Protein AF-S4MSK8-F1 (afdb_monomer)

Organism: NCBI:txid1283301

Mean predicted aligned error: 3.36 Å

Solvent-accessible surface area (backbone atoms only — not comparable to full-atom values): 6608 Å² total; per-residue (Å²): 114,69,71,49,55,51,21,39,75,52,75,30,81,70,82,78,85,85,83,70,70,80,58,53,43,34,65,55,42,29,55,50,51,51,58,56,70,67,40,84,83,55,49,43,42,73,49,80,45,75,20,62,94,44,37,21,36,56,39,30,52,10,47,56,57,15,54,78,76,39,84,79,89,50,44,34,28,37,25,55,33,60,35,54,16,72,55,12,49,48,52,50,59,73,65,59,48,92,50,58,43,81,28,81,44,71,68,58,30,28,40,51,30,24,50,52,43,70,78,108

Radius of gyration: 13.03 Å; Cα contacts (8 Å, |Δi|>4): 201; chains: 1; bounding box: 31×31×33 Å

Foldseek 3Di:
DVLQVLLVVLVAHDPDDDDLPPDLALVSLLVVCQVQQPDPLQAEAEAEDADDVHALLNNLVSNLSSCVVDPDPHAYEYEYHYHNSVNSVVSNVVSVDPRYHYDHDSNRSSNVSSCSSPVD

Nearest PDB structures (foldseek):
  6mgg-assembly1_B  TM=9.592E-01  e=2.455E-09  Francisella tularensis subsp. tularensis SCHU S4
  5cae-assembly1_B  TM=9.260E-01  e=4.227E-09  Sus scrofa
  2nu6-assembly1_B  TM=9.329E-01  e=2.434E-08  Escherichia coli
  6mel-assembly1_B  TM=9.449E-01  e=1.912E-08  Campylobacter jejuni RM1221
  8z02-assembly1_B  TM=9.205E-01  e=1.695E-08  Homo sapiens

InterPro domains:
  IPR005811 ATP-citrate synthase/succinyl-CoA ligase, C-terminal domain [PF00549] (2-100)
  IPR016102 Succinyl-CoA synthetase-like [G3DSA:3.40.50.261] (1-119)
  IPR016102 Succinyl-CoA synthetase-like [SSF52210] (1-117)

Sequence (120 aa):
MSTLDVVAGCGARPANFLDIGGGASARIMADGLSVILSDPAVKSVFVNVFGGITACDAVADGIVQALDTVRLTKPLVVRLDGNNAPRGRAILDEHAHPLVQQVTTMDGAARRAAELATTA

pLDDT: mean 92.12, std 7.23, range [52.97, 98.38]

Secondary structure (DSSP, 8-state):
-HHHHHHHHTT---------TT---HHHHHHHHHHHHH-TT-S-EEEEEEESSS-HHHHHHHHHHHHHHS---S-EEEEEEETTHHHHHHHHHHH--TTEEE-SSHHHHHHHHHHHHH--

Structure (mmCIF, N/CA/C/O backbone):
data_AF-S4MSK8-F1
#
_entry.id   AF-S4MSK8-F1
#
loop_
_atom_site.group_PDB
_atom_site.id
_atom_site.type_symbol
_atom_site.label_atom_id
_atom_site.label_alt_id
_atom_site.label_comp_id
_atom_site.label_asym_id
_atom_site.label_entity_id
_atom_site.label_seq_id
_atom_site.pdbx_PDB_ins_code
_atom_site.Cartn_x
_atom_site.Cartn_y
_atom_site.Cartn_z
_atom_site.occupancy
_atom_site.B_iso_or_equiv
_atom_site.auth_seq_id
_atom_site.auth_comp_id
_atom_site.auth_asym_id
_atom_site.auth_atom_id
_atom_site.pdbx_PDB_model_num
ATOM 1 N N . MET A 1 1 ? 6.614 11.889 3.686 1.00 68.06 1 MET A N 1
ATOM 2 C CA . MET A 1 1 ? 5.770 12.609 4.668 1.00 68.06 1 MET A CA 1
ATOM 3 C C . MET A 1 1 ? 4.416 13.033 4.099 1.00 68.06 1 MET A C 1
ATOM 5 O O . MET A 1 1 ? 3.434 12.791 4.781 1.00 68.06 1 MET A O 1
ATOM 9 N N . SER A 1 2 ? 4.320 13.516 2.851 1.00 86.94 2 SER A N 1
ATOM 10 C CA . SER A 1 2 ? 3.042 13.907 2.210 1.00 86.94 2 SER A CA 1
ATOM 11 C C . SER A 1 2 ? 1.913 12.865 2.276 1.00 86.94 2 SER A C 1
ATOM 13 O O . SER A 1 2 ? 0.745 13.228 2.340 1.00 86.94 2 SER A O 1
ATOM 15 N N . THR A 1 3 ? 2.230 11.566 2.302 1.00 90.31 3 THR A N 1
ATOM 16 C CA . THR A 1 3 ? 1.236 10.493 2.492 1.00 90.31 3 THR A CA 1
ATOM 17 C C . THR A 1 3 ? 0.426 10.655 3.785 1.00 90.31 3 THR A C 1
ATOM 19 O O . THR A 1 3 ? -0.777 10.412 3.777 1.00 90.31 3 THR A O 1
ATOM 22 N N . LEU A 1 4 ? 1.060 11.082 4.884 1.00 91.62 4 LEU A N 1
ATOM 23 C CA . LEU A 1 4 ? 0.381 11.281 6.168 1.00 91.62 4 LEU A CA 1
ATOM 24 C C . LEU A 1 4 ? -0.600 12.449 6.086 1.00 91.62 4 LEU A C 1
ATOM 26 O O . LEU A 1 4 ? -1.724 12.331 6.563 1.00 91.62 4 LEU A O 1
ATOM 30 N N . ASP A 1 5 ? -0.183 13.538 5.440 1.00 91.88 5 ASP A N 1
ATOM 31 C CA . ASP A 1 5 ? -0.977 14.760 5.319 1.00 91.88 5 ASP A CA 1
ATOM 32 C C . ASP A 1 5 ? -2.241 14.520 4.491 1.00 91.88 5 ASP A C 1
ATOM 34 O O . ASP A 1 5 ? -3.324 14.954 4.875 1.00 91.88 5 ASP A O 1
ATOM 38 N N . VAL A 1 6 ? -2.138 13.767 3.388 1.00 93.44 6 VAL A N 1
ATOM 39 C CA . VAL A 1 6 ? -3.309 13.445 2.554 1.00 93.44 6 VAL A CA 1
ATOM 40 C C . VAL A 1 6 ? -4.275 12.508 3.290 1.00 93.44 6 VAL A C 1
ATOM 42 O O . VAL A 1 6 ? -5.486 12.700 3.208 1.00 93.44 6 VAL A O 1
ATOM 45 N N . VAL A 1 7 ? -3.775 11.541 4.070 1.00 93.94 7 VAL A N 1
ATOM 46 C CA . VAL A 1 7 ? -4.631 10.695 4.927 1.00 93.94 7 VAL A CA 1
ATOM 47 C C . VAL A 1 7 ? -5.309 11.525 6.022 1.00 93.94 7 VAL A C 1
ATOM 49 O O . VAL A 1 7 ? -6.511 11.371 6.245 1.00 93.94 7 VAL A O 1
ATOM 52 N N . ALA A 1 8 ? -4.574 12.440 6.659 1.00 92.94 8 ALA A N 1
ATOM 53 C CA . ALA A 1 8 ? -5.119 13.360 7.655 1.00 92.94 8 ALA A CA 1
ATOM 54 C C . ALA A 1 8 ? -6.197 14.279 7.062 1.00 92.94 8 ALA A C 1
ATOM 56 O O . ALA A 1 8 ? -7.258 14.458 7.659 1.00 92.94 8 ALA A O 1
ATOM 57 N N . GLY A 1 9 ? -5.975 14.787 5.847 1.00 93.81 9 GLY A N 1
ATOM 58 C CA . GLY A 1 9 ? -6.956 15.566 5.090 1.00 93.81 9 GLY A CA 1
ATOM 59 C C . GLY A 1 9 ? -8.224 14.785 4.727 1.00 93.81 9 GLY A C 1
ATOM 60 O O . GLY A 1 9 ? -9.270 15.392 4.514 1.00 93.81 9 GLY A O 1
ATOM 61 N N . CYS A 1 10 ? -8.167 13.449 4.717 1.00 93.81 10 CYS A N 1
ATOM 62 C CA . CYS A 1 10 ? -9.332 12.575 4.549 1.00 93.81 10 CYS A CA 1
ATOM 63 C C . CYS A 1 10 ? -10.078 12.288 5.869 1.00 93.81 10 CYS A C 1
ATOM 65 O O . CYS A 1 10 ? -11.017 11.495 5.872 1.00 93.81 10 CYS A O 1
ATOM 67 N N . GLY A 1 11 ? -9.678 12.906 6.987 1.00 90.19 11 GLY A N 1
ATOM 68 C CA . GLY A 1 11 ? -10.350 12.784 8.286 1.00 90.19 11 GLY A CA 1
ATOM 69 C C . GLY A 1 11 ? -9.924 11.581 9.135 1.00 90.19 11 GLY A C 1
ATOM 70 O O . GLY A 1 11 ? -10.499 11.362 10.200 1.00 90.19 11 GLY A O 1
ATOM 71 N N . ALA A 1 12 ? -8.915 10.814 8.710 1.00 92.62 12 ALA A N 1
ATOM 72 C CA . ALA A 1 12 ? -8.330 9.735 9.507 1.00 92.62 12 ALA A CA 1
ATOM 73 C C . ALA A 1 12 ? -7.055 10.193 10.225 1.00 92.62 12 ALA A C 1
ATOM 75 O O . ALA A 1 12 ? -6.363 11.102 9.779 1.00 92.62 12 ALA A O 1
ATOM 76 N N . ARG A 1 13 ? -6.697 9.535 11.332 1.00 93.12 13 ARG A N 1
ATOM 77 C CA . ARG A 1 13 ? -5.437 9.797 12.040 1.00 93.12 13 ARG A CA 1
ATOM 78 C C . ARG A 1 13 ? -4.372 8.784 11.600 1.00 93.12 13 ARG A C 1
ATOM 80 O O . ARG A 1 13 ? -4.545 7.601 11.892 1.00 9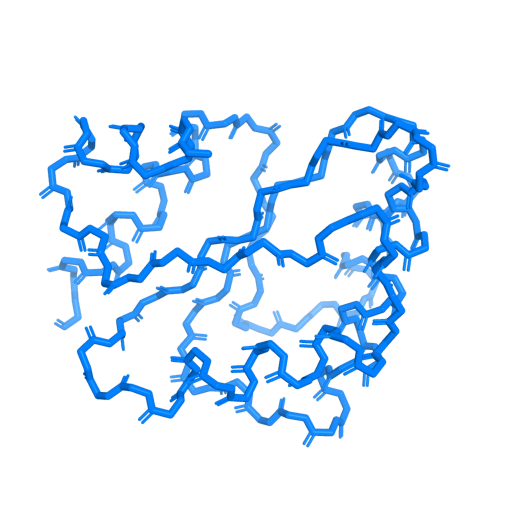3.12 13 ARG A O 1
ATOM 87 N N . PRO A 1 14 ? -3.268 9.203 10.952 1.00 91.94 14 PRO A N 1
ATOM 88 C CA . PRO A 1 14 ? -2.163 8.298 10.656 1.00 91.94 14 PRO A CA 1
ATOM 89 C C . PRO A 1 14 ? -1.576 7.719 11.950 1.00 91.94 14 PRO A C 1
ATOM 91 O O . PRO A 1 14 ? -1.246 8.468 12.869 1.00 91.94 14 PRO A O 1
ATOM 94 N N . ALA A 1 15 ? -1.463 6.392 12.030 1.00 91.12 15 ALA A N 1
ATOM 95 C CA . ALA A 1 15 ? -0.925 5.710 13.210 1.00 91.12 15 ALA A CA 1
ATOM 96 C C . ALA A 1 15 ? 0.609 5.778 13.272 1.00 91.12 15 ALA A C 1
ATOM 98 O O . ALA A 1 15 ? 1.192 5.873 14.347 1.00 91.12 15 ALA A O 1
ATOM 99 N N . ASN A 1 16 ? 1.262 5.742 12.112 1.00 89.12 16 ASN A N 1
ATOM 100 C CA . ASN A 1 16 ? 2.711 5.692 11.988 1.00 89.12 16 ASN A CA 1
ATOM 101 C C . ASN A 1 16 ? 3.162 6.241 10.628 1.00 89.12 16 ASN A C 1
ATOM 103 O O . ASN A 1 16 ? 2.352 6.535 9.747 1.00 89.12 16 ASN A O 1
ATOM 107 N N . PHE A 1 17 ? 4.478 6.354 10.481 1.00 89.25 17 PHE A N 1
ATOM 108 C CA . PHE A 1 17 ? 5.163 6.594 9.223 1.00 89.25 17 PHE A CA 1
ATOM 109 C C . PHE A 1 17 ? 6.315 5.605 9.114 1.00 89.25 17 PHE A C 1
ATOM 111 O O . PHE A 1 17 ? 7.118 5.495 10.040 1.00 89.25 17 PHE A O 1
ATOM 118 N N . LEU A 1 18 ? 6.406 4.919 7.980 1.00 87.94 18 LEU A N 1
ATOM 119 C CA . LEU A 1 18 ? 7.516 4.036 7.666 1.00 87.94 18 LEU A CA 1
ATOM 120 C C . LEU A 1 18 ? 7.994 4.336 6.250 1.00 87.94 18 LEU A C 1
ATOM 122 O O . LEU A 1 18 ? 7.227 4.230 5.294 1.00 87.94 18 LEU A O 1
ATOM 126 N N . ASP A 1 19 ? 9.262 4.713 6.138 1.00 86.81 19 ASP A N 1
ATOM 127 C CA . ASP A 1 19 ? 9.945 4.848 4.860 1.00 86.81 19 ASP A CA 1
ATOM 128 C C . ASP A 1 19 ? 10.786 3.593 4.616 1.00 86.81 19 ASP A C 1
ATOM 130 O O . ASP A 1 19 ? 11.680 3.275 5.400 1.00 86.81 19 ASP A O 1
ATOM 134 N N . ILE A 1 20 ? 10.486 2.876 3.536 1.00 77.44 20 ILE A N 1
ATOM 135 C CA . ILE A 1 20 ? 11.259 1.705 3.095 1.00 77.44 20 ILE A CA 1
ATOM 136 C C . ILE A 1 20 ? 12.523 2.114 2.315 1.00 77.44 20 ILE A C 1
ATOM 138 O O . ILE A 1 20 ? 13.349 1.269 1.969 1.00 77.44 20 ILE A O 1
ATOM 142 N N . GLY A 1 21 ? 12.691 3.414 2.047 1.00 74.38 21 GLY A N 1
ATOM 143 C CA . GLY A 1 21 ? 13.792 3.975 1.284 1.00 74.38 21 GLY A CA 1
ATOM 144 C C . GLY A 1 21 ? 13.759 3.568 -0.188 1.00 74.38 21 GLY A C 1
ATOM 145 O O . GLY A 1 21 ? 12.759 3.095 -0.725 1.00 74.38 21 GLY A O 1
ATOM 146 N N . GLY A 1 22 ? 14.895 3.741 -0.866 1.00 67.81 22 GLY A N 1
ATOM 147 C CA . GLY A 1 22 ? 15.033 3.373 -2.275 1.00 67.81 22 GLY A CA 1
ATOM 148 C C . GLY A 1 22 ? 15.063 1.864 -2.535 1.00 67.81 22 GLY A C 1
ATOM 149 O O . GLY A 1 22 ? 14.978 1.476 -3.689 1.00 67.81 22 GLY A O 1
ATOM 150 N N . GLY A 1 23 ? 15.190 1.004 -1.520 1.00 68.31 23 GLY A N 1
ATOM 151 C CA . GLY A 1 23 ? 15.324 -0.446 -1.686 1.00 68.31 23 GLY A CA 1
ATOM 152 C C . GLY A 1 23 ? 14.093 -1.205 -1.200 1.00 68.31 23 GLY A C 1
ATOM 153 O O . GLY A 1 23 ? 14.017 -1.566 -0.034 1.00 68.31 23 GLY A O 1
ATOM 154 N N . ALA A 1 24 ? 13.155 -1.520 -2.091 1.00 69.38 24 ALA A N 1
ATOM 155 C CA . ALA A 1 24 ? 11.957 -2.291 -1.747 1.00 69.38 24 ALA A CA 1
ATOM 156 C C . ALA A 1 24 ? 12.170 -3.802 -1.944 1.00 69.38 24 ALA A C 1
ATOM 158 O O . ALA A 1 24 ? 11.473 -4.446 -2.724 1.00 69.38 24 ALA A O 1
ATOM 159 N N . SER A 1 25 ? 13.174 -4.377 -1.276 1.00 80.75 25 SER A N 1
ATOM 160 C CA . SER A 1 25 ? 13.346 -5.838 -1.298 1.00 80.75 25 SER A CA 1
ATOM 161 C C . SER A 1 25 ? 12.207 -6.533 -0.543 1.00 80.75 25 SER A C 1
ATOM 163 O O . SER A 1 25 ? 11.648 -5.962 0.395 1.00 80.75 25 SER A O 1
ATOM 165 N N . ALA A 1 26 ? 11.908 -7.788 -0.891 1.00 82.00 26 ALA A N 1
ATOM 166 C CA . ALA A 1 26 ? 10.888 -8.590 -0.209 1.00 82.00 26 ALA A CA 1
ATOM 167 C C . ALA A 1 26 ? 11.085 -8.644 1.314 1.00 82.00 26 ALA A C 1
ATOM 169 O O . ALA A 1 26 ? 10.131 -8.500 2.072 1.00 82.00 26 ALA A O 1
ATOM 170 N N . ARG A 1 27 ? 12.339 -8.762 1.772 1.00 86.94 27 ARG A N 1
ATOM 171 C CA . ARG A 1 27 ? 12.669 -8.753 3.203 1.00 86.94 27 ARG A CA 1
ATOM 172 C C . ARG A 1 27 ? 12.300 -7.429 3.871 1.00 86.94 27 ARG A C 1
ATOM 174 O O . ARG A 1 27 ? 11.673 -7.439 4.919 1.00 86.94 27 ARG A O 1
ATOM 181 N N . ILE A 1 28 ? 12.654 -6.300 3.254 1.00 88.75 28 ILE A N 1
ATOM 182 C CA . ILE A 1 28 ? 12.333 -4.968 3.791 1.00 88.75 28 ILE A CA 1
ATOM 183 C C . ILE A 1 28 ? 10.813 -4.767 3.844 1.00 88.75 28 ILE A C 1
ATOM 185 O O . ILE A 1 28 ? 10.299 -4.237 4.828 1.00 88.75 28 ILE A O 1
ATOM 189 N N . MET A 1 29 ? 10.085 -5.239 2.827 1.00 90.00 29 MET A N 1
ATOM 190 C CA . MET A 1 29 ? 8.620 -5.199 2.818 1.00 90.00 29 MET A CA 1
ATOM 191 C C . MET A 1 29 ? 8.009 -6.073 3.917 1.00 90.00 29 MET A C 1
ATOM 193 O O . MET A 1 29 ? 7.096 -5.621 4.607 1.00 90.00 29 MET A O 1
ATOM 197 N N . ALA A 1 30 ? 8.523 -7.287 4.121 1.00 90.25 30 ALA A N 1
ATOM 198 C CA . ALA A 1 30 ? 8.056 -8.198 5.162 1.00 90.25 30 ALA A CA 1
ATOM 199 C C . ALA A 1 30 ? 8.313 -7.646 6.569 1.00 90.25 30 ALA A C 1
ATOM 201 O O . ALA A 1 30 ? 7.398 -7.615 7.395 1.00 90.25 30 ALA A O 1
ATOM 202 N N . ASP A 1 31 ? 9.524 -7.150 6.826 1.00 91.12 31 ASP A N 1
ATOM 203 C CA . ASP A 1 31 ? 9.892 -6.548 8.108 1.00 91.12 31 ASP A CA 1
ATOM 204 C C . ASP A 1 31 ? 9.010 -5.318 8.384 1.00 91.12 31 ASP A C 1
ATOM 206 O O . ASP A 1 31 ? 8.424 -5.190 9.461 1.00 91.12 31 ASP A O 1
ATOM 210 N N . GLY A 1 32 ? 8.829 -4.454 7.378 1.00 91.81 32 GLY A N 1
ATOM 211 C CA . GLY A 1 32 ? 7.981 -3.271 7.476 1.00 91.81 32 GLY A CA 1
ATOM 212 C C . GLY A 1 32 ? 6.520 -3.605 7.769 1.00 91.81 32 GLY A C 1
ATOM 213 O O . GLY A 1 32 ? 5.953 -3.097 8.737 1.00 91.81 32 GLY A O 1
ATOM 214 N N . LEU A 1 33 ? 5.910 -4.495 6.980 1.00 91.81 33 LEU A N 1
ATOM 215 C CA . LEU A 1 33 ? 4.527 -4.925 7.201 1.00 91.81 33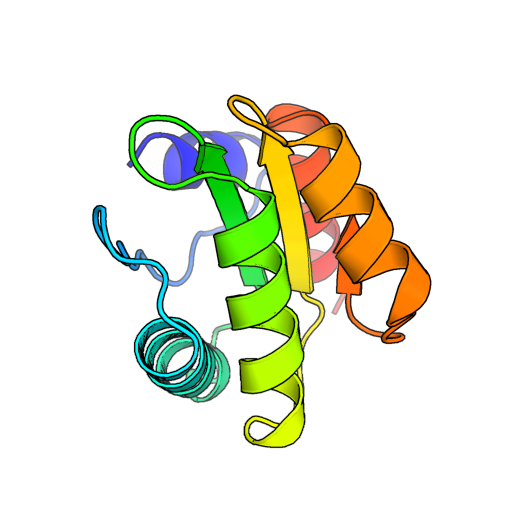 LEU A CA 1
ATOM 216 C C . LEU A 1 33 ? 4.356 -5.596 8.564 1.00 91.81 33 LEU A C 1
ATOM 218 O O . LEU A 1 33 ? 3.374 -5.315 9.244 1.00 91.81 33 LEU A O 1
ATOM 222 N N . SER A 1 34 ? 5.309 -6.422 8.999 1.00 92.38 34 SER A N 1
ATOM 223 C CA . SER A 1 34 ? 5.257 -7.075 10.313 1.00 92.38 34 SER A CA 1
ATOM 224 C C . SER A 1 34 ? 5.235 -6.060 11.455 1.00 92.38 34 SER A C 1
ATOM 226 O O . SER A 1 34 ? 4.413 -6.176 12.365 1.00 92.38 34 SER A O 1
ATOM 228 N N . VAL A 1 35 ? 6.087 -5.030 11.385 1.00 93.06 35 VAL A N 1
ATOM 229 C CA . VAL A 1 35 ? 6.111 -3.946 12.377 1.00 93.06 35 VAL A CA 1
ATOM 230 C C . VAL A 1 35 ? 4.777 -3.200 12.378 1.00 93.06 35 VAL A C 1
ATOM 232 O O . VAL A 1 35 ? 4.150 -3.090 13.431 1.00 93.06 35 VAL A O 1
ATOM 235 N N . ILE A 1 36 ? 4.293 -2.759 11.212 1.00 93.38 36 ILE A N 1
ATOM 236 C CA . ILE A 1 36 ? 3.039 -1.997 11.116 1.00 93.38 36 ILE A CA 1
ATOM 237 C C . ILE A 1 36 ? 1.830 -2.809 11.599 1.00 93.38 36 ILE A C 1
ATOM 239 O O . ILE A 1 36 ? 0.981 -2.282 12.313 1.00 93.38 36 ILE A O 1
ATOM 243 N N . LEU A 1 37 ? 1.734 -4.087 11.234 1.00 92.81 37 LEU A N 1
ATOM 244 C CA . LEU A 1 37 ? 0.581 -4.931 11.565 1.00 92.81 37 LEU A CA 1
ATOM 245 C C . LEU A 1 37 ? 0.550 -5.379 13.032 1.00 92.81 37 LEU A C 1
ATOM 247 O O . LEU A 1 37 ? -0.498 -5.832 13.498 1.00 92.81 37 LEU A O 1
ATOM 251 N N . SER A 1 38 ? 1.671 -5.268 13.749 1.00 93.25 38 SER A N 1
ATOM 252 C CA . SER A 1 38 ? 1.747 -5.581 15.181 1.00 93.25 38 SER A CA 1
ATOM 253 C C . SER A 1 38 ? 1.162 -4.487 16.079 1.00 93.25 38 SER A C 1
ATOM 255 O O . SER A 1 38 ? 0.810 -4.764 17.226 1.00 93.25 38 SER A O 1
ATOM 257 N N . ASP A 1 39 ? 1.014 -3.264 1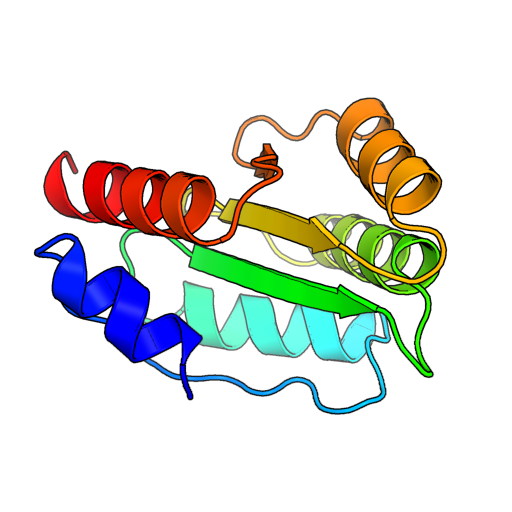5.564 1.00 94.12 39 ASP A N 1
ATOM 258 C CA . ASP A 1 39 ? 0.440 -2.150 16.311 1.00 94.12 39 ASP A CA 1
ATOM 259 C C . ASP A 1 39 ? -1.099 -2.279 16.389 1.00 94.12 39 ASP A C 1
ATOM 261 O O . ASP A 1 39 ? -1.788 -2.204 15.363 1.00 94.12 39 ASP A O 1
ATOM 265 N N . PRO A 1 40 ? -1.690 -2.432 17.592 1.00 92.12 40 PRO A N 1
ATOM 266 C CA . PRO A 1 40 ? -3.139 -2.559 17.754 1.00 92.12 40 PRO A CA 1
ATOM 267 C C . PRO A 1 40 ? -3.924 -1.297 17.352 1.00 92.12 40 PRO A C 1
ATOM 269 O O . PRO A 1 40 ? -5.134 -1.392 17.104 1.00 92.12 40 PRO A O 1
ATOM 272 N N . ALA A 1 41 ? -3.274 -0.129 17.276 1.00 92.44 41 ALA A N 1
ATOM 273 C CA . ALA A 1 41 ? -3.889 1.107 16.800 1.00 92.44 41 ALA A CA 1
ATOM 274 C C . ALA A 1 41 ? -4.104 1.106 15.276 1.00 92.44 41 ALA A C 1
ATOM 276 O O . ALA A 1 41 ? -4.954 1.847 14.778 1.00 92.44 41 ALA A O 1
ATOM 277 N N . VAL A 1 42 ? -3.391 0.256 14.527 1.00 94.81 42 VAL A N 1
ATOM 278 C CA . VAL A 1 42 ? -3.520 0.165 13.070 1.00 94.81 42 VAL A CA 1
ATOM 279 C C . VAL A 1 42 ? -4.813 -0.558 12.685 1.00 94.81 42 VAL A C 1
ATOM 281 O O . VAL A 1 42 ? -5.080 -1.705 13.063 1.00 94.81 42 VAL A O 1
ATOM 284 N N . LYS A 1 43 ? -5.635 0.130 11.888 1.00 95.94 43 LYS A N 1
ATOM 285 C CA . LYS A 1 43 ? -6.904 -0.388 11.348 1.00 95.94 43 LYS A CA 1
ATOM 286 C C . LYS A 1 43 ? -6.812 -0.757 9.868 1.00 95.94 43 LYS A C 1
ATOM 288 O O . LYS A 1 43 ? -7.413 -1.742 9.455 1.00 95.94 43 LYS A O 1
ATOM 293 N N . SER A 1 44 ? -5.997 -0.035 9.107 1.00 96.69 44 SER A N 1
ATOM 294 C CA . SER A 1 44 ? -5.671 -0.298 7.703 1.00 96.69 44 SER A CA 1
ATOM 295 C C . SER A 1 44 ? -4.259 0.192 7.398 1.00 96.69 44 SER A C 1
ATOM 297 O O . SER A 1 44 ? -3.765 1.104 8.063 1.00 96.69 44 SER A O 1
ATOM 299 N N . VAL A 1 45 ? -3.634 -0.357 6.362 1.00 96.62 45 VAL A N 1
ATOM 300 C CA . VAL A 1 45 ? -2.294 0.032 5.907 1.00 96.62 45 VAL A CA 1
ATOM 301 C C . VAL A 1 45 ? -2.393 0.668 4.524 1.00 96.62 45 VAL A C 1
ATOM 303 O O . VAL A 1 45 ? -3.073 0.134 3.652 1.00 96.62 45 VAL A O 1
ATOM 306 N N . PHE A 1 46 ? -1.711 1.796 4.315 1.00 96.75 46 PHE A N 1
ATOM 307 C CA . PHE A 1 46 ? -1.604 2.448 3.009 1.00 96.75 46 PHE A CA 1
ATOM 308 C C . PHE A 1 46 ? -0.152 2.432 2.524 1.00 96.75 46 PHE A C 1
ATOM 310 O O . PHE A 1 46 ? 0.697 3.147 3.055 1.00 96.75 46 PHE A O 1
ATOM 317 N N . VAL A 1 47 ? 0.123 1.632 1.493 1.00 95.06 47 VAL A N 1
ATOM 318 C CA . VAL A 1 47 ? 1.412 1.590 0.796 1.00 95.06 47 VAL A CA 1
ATOM 319 C C . VAL A 1 47 ? 1.338 2.507 -0.421 1.00 95.06 47 VAL A C 1
ATOM 321 O O . VAL A 1 47 ? 0.626 2.234 -1.386 1.00 95.06 47 VAL A O 1
ATOM 324 N N . ASN A 1 48 ? 2.076 3.613 -0.364 1.00 94.44 48 ASN A N 1
ATOM 325 C CA . ASN A 1 48 ? 2.157 4.599 -1.436 1.00 94.44 48 ASN A CA 1
ATOM 326 C C . ASN A 1 48 ? 3.555 4.576 -2.051 1.00 94.44 48 ASN A C 1
ATOM 328 O O . ASN A 1 48 ? 4.520 4.968 -1.397 1.00 94.44 48 ASN A O 1
ATOM 332 N N . VAL A 1 49 ? 3.653 4.146 -3.304 1.00 92.62 49 VAL A N 1
ATOM 333 C CA . VAL A 1 49 ? 4.922 3.979 -4.010 1.00 92.62 49 VAL A CA 1
ATOM 334 C C . VAL A 1 49 ? 4.912 4.841 -5.261 1.00 92.62 49 VAL A C 1
ATOM 336 O O . VAL A 1 49 ? 4.017 4.744 -6.103 1.00 92.62 49 VAL A O 1
ATOM 339 N N . PHE A 1 50 ? 5.947 5.666 -5.383 1.00 90.75 50 PHE A N 1
ATOM 340 C CA . PHE A 1 50 ? 6.284 6.351 -6.618 1.00 90.75 50 PHE A CA 1
ATOM 341 C C . PHE A 1 50 ? 7.602 5.774 -7.141 1.00 90.75 50 PHE A C 1
ATOM 343 O O . PHE A 1 50 ? 8.675 6.071 -6.618 1.00 90.75 50 PHE A O 1
ATOM 350 N N . GLY A 1 51 ? 7.504 4.894 -8.132 1.00 86.69 51 GLY A N 1
ATOM 351 C CA . GLY A 1 51 ? 8.627 4.237 -8.774 1.00 86.69 51 GLY A CA 1
ATOM 352 C C . GLY A 1 51 ? 9.500 5.240 -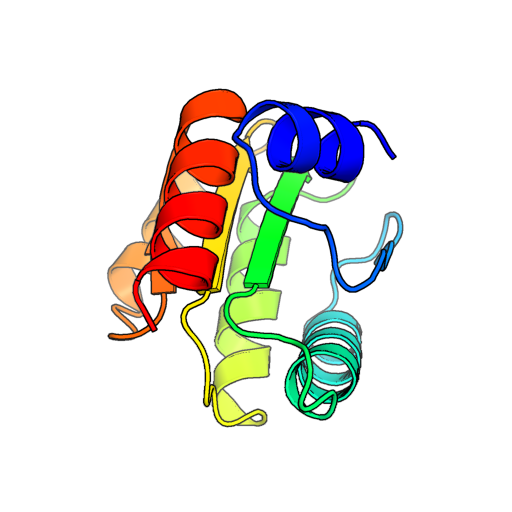9.519 1.00 86.69 51 GLY A C 1
ATOM 353 O O . GLY A 1 51 ? 9.055 5.899 -10.459 1.00 86.69 51 GLY A O 1
ATOM 354 N N . GLY A 1 52 ? 10.757 5.325 -9.096 1.00 86.12 52 GLY A N 1
ATOM 355 C CA . GLY A 1 52 ? 11.818 6.097 -9.738 1.00 86.12 52 GLY A CA 1
ATOM 356 C C . GLY A 1 52 ? 12.987 5.172 -10.045 1.00 86.12 52 GLY A C 1
ATOM 357 O O . GLY A 1 52 ? 12.956 4.446 -11.036 1.00 86.12 52 GLY A O 1
ATOM 358 N N . ILE A 1 53 ? 13.986 5.161 -9.153 1.00 86.50 53 ILE A N 1
ATOM 359 C CA . ILE A 1 53 ? 15.131 4.235 -9.225 1.00 86.50 53 ILE A CA 1
ATOM 360 C C . ILE A 1 53 ? 14.657 2.785 -9.089 1.00 86.50 53 ILE A C 1
ATOM 362 O O . ILE A 1 53 ? 15.025 1.935 -9.894 1.00 86.50 53 ILE A O 1
ATOM 366 N N . THR A 1 54 ? 13.804 2.517 -8.103 1.00 88.81 54 THR A N 1
ATOM 367 C CA . THR A 1 54 ? 13.185 1.202 -7.938 1.00 88.81 54 THR A CA 1
ATOM 368 C C . THR A 1 54 ? 11.869 1.166 -8.692 1.00 88.81 54 THR A C 1
ATOM 370 O O . THR A 1 54 ? 10.998 2.016 -8.493 1.00 88.81 54 THR A O 1
ATOM 373 N N . ALA A 1 55 ? 11.761 0.198 -9.594 1.00 92.00 55 ALA A N 1
ATOM 374 C CA . ALA A 1 55 ? 10.612 0.007 -10.457 1.00 92.00 55 ALA A CA 1
ATOM 375 C C . ALA A 1 55 ? 9.445 -0.640 -9.687 1.00 92.00 55 ALA A C 1
ATOM 377 O O . ALA A 1 55 ? 9.647 -1.424 -8.760 1.00 92.00 55 ALA A O 1
ATOM 378 N N . CYS A 1 56 ? 8.208 -0.273 -10.031 1.00 94.38 56 CYS A N 1
ATOM 379 C CA . CYS A 1 56 ? 7.019 -0.690 -9.282 1.00 94.38 56 CYS A CA 1
ATOM 380 C C . CYS A 1 56 ? 6.733 -2.193 -9.363 1.00 94.38 56 CYS A C 1
ATOM 382 O O . CYS A 1 56 ? 6.071 -2.721 -8.479 1.00 94.38 56 CYS A O 1
ATOM 384 N N . ASP A 1 57 ? 7.193 -2.866 -10.413 1.00 95.06 57 ASP A N 1
ATOM 385 C CA . ASP A 1 57 ? 7.159 -4.324 -10.543 1.00 95.06 57 ASP A CA 1
ATOM 386 C C . ASP A 1 57 ? 8.018 -5.001 -9.472 1.00 95.06 57 ASP A C 1
ATOM 388 O O . ASP A 1 57 ? 7.506 -5.847 -8.749 1.00 95.06 57 ASP A O 1
ATOM 392 N N . ALA A 1 58 ? 9.254 -4.542 -9.262 1.00 92.62 58 ALA A N 1
ATOM 393 C CA . ALA A 1 58 ? 10.103 -5.049 -8.183 1.00 92.62 58 ALA A CA 1
ATOM 394 C C . ALA A 1 58 ? 9.477 -4.821 -6.794 1.00 92.62 58 ALA A C 1
ATOM 396 O O . ALA A 1 58 ? 9.560 -5.681 -5.918 1.00 92.62 58 ALA A O 1
ATOM 397 N N . VAL A 1 59 ? 8.818 -3.673 -6.591 1.00 92.94 59 VAL A N 1
ATOM 398 C CA . VAL A 1 59 ? 8.091 -3.388 -5.342 1.00 92.94 59 VAL A CA 1
ATOM 399 C C . VAL A 1 59 ? 6.888 -4.318 -5.183 1.00 92.94 59 VAL A C 1
ATOM 401 O O . VAL A 1 59 ? 6.659 -4.831 -4.091 1.00 92.94 59 VAL A O 1
ATOM 404 N N . ALA A 1 60 ? 6.121 -4.542 -6.253 1.00 95.12 60 ALA A N 1
ATOM 405 C CA . ALA A 1 60 ? 4.972 -5.439 -6.246 1.00 95.12 60 ALA A CA 1
ATOM 406 C C . ALA A 1 60 ? 5.385 -6.886 -5.948 1.00 95.12 60 ALA A C 1
ATOM 408 O O . ALA A 1 60 ? 4.773 -7.513 -5.088 1.00 95.12 60 ALA A O 1
ATOM 409 N N . ASP A 1 61 ? 6.462 -7.376 -6.567 1.00 94.56 61 ASP A N 1
ATOM 41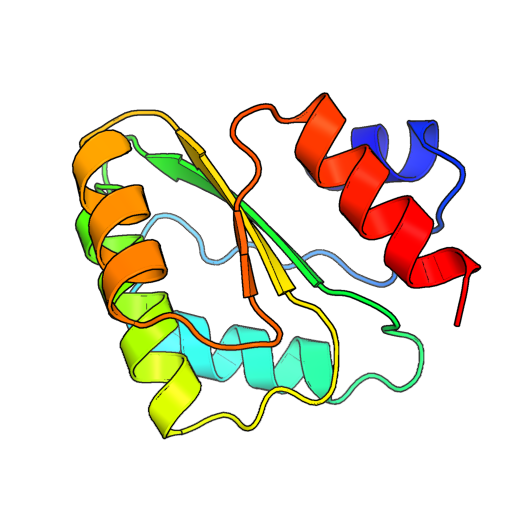0 C CA . ASP A 1 61 ? 7.047 -8.683 -6.256 1.00 94.56 61 ASP A CA 1
ATOM 411 C C . ASP A 1 61 ? 7.472 -8.762 -4.785 1.00 94.56 61 ASP A C 1
ATOM 413 O O . ASP A 1 61 ? 7.212 -9.757 -4.109 1.00 94.56 61 ASP A O 1
ATOM 417 N N . GLY A 1 62 ? 8.082 -7.693 -4.262 1.00 93.19 62 GLY A N 1
ATOM 418 C CA . GLY A 1 62 ? 8.448 -7.588 -2.852 1.00 93.19 62 GLY A CA 1
ATOM 419 C C . GLY A 1 62 ? 7.241 -7.645 -1.913 1.00 93.19 62 GLY A C 1
ATOM 420 O O . GLY A 1 62 ? 7.316 -8.301 -0.875 1.00 93.19 62 GLY A O 1
ATOM 421 N N . ILE A 1 63 ? 6.124 -7.006 -2.278 1.00 94.12 63 ILE A N 1
ATOM 422 C CA . ILE A 1 63 ? 4.855 -7.112 -1.544 1.00 94.12 63 ILE A CA 1
ATOM 423 C C . ILE A 1 63 ? 4.365 -8.556 -1.578 1.00 94.12 63 ILE A C 1
ATOM 425 O O . ILE A 1 63 ? 4.156 -9.125 -0.516 1.00 94.12 63 ILE A O 1
ATOM 429 N N . VAL A 1 64 ? 4.213 -9.159 -2.759 1.00 95.12 64 VAL A N 1
ATOM 430 C CA . VAL A 1 64 ? 3.683 -10.525 -2.903 1.00 95.12 64 VAL A CA 1
ATOM 431 C C . VAL A 1 64 ? 4.512 -11.528 -2.097 1.00 95.12 64 VAL A C 1
ATOM 433 O O . VAL A 1 64 ? 3.957 -12.266 -1.291 1.00 95.12 64 VAL A O 1
ATOM 436 N N . GLN A 1 65 ? 5.841 -11.480 -2.208 1.00 94.12 65 GLN A N 1
ATOM 437 C CA . GLN A 1 65 ? 6.733 -12.348 -1.432 1.00 94.12 65 GLN A CA 1
ATOM 438 C C . GLN A 1 65 ? 6.637 -12.098 0.081 1.00 94.12 65 GLN A C 1
ATOM 440 O O . GLN A 1 65 ? 6.738 -13.028 0.881 1.00 94.12 65 GLN A O 1
ATOM 445 N N . ALA A 1 66 ? 6.435 -10.847 0.507 1.00 92.25 66 ALA A N 1
ATOM 446 C CA . ALA A 1 66 ? 6.210 -10.545 1.916 1.00 92.25 66 ALA A CA 1
ATOM 447 C C . ALA A 1 66 ? 4.901 -11.165 2.429 1.00 92.25 66 ALA A C 1
ATOM 449 O O . ALA A 1 66 ? 4.873 -11.658 3.555 1.00 92.25 66 ALA A O 1
ATOM 450 N N . LEU A 1 67 ? 3.843 -11.198 1.613 1.00 92.62 67 LEU A N 1
ATOM 451 C CA . LEU A 1 67 ? 2.545 -11.780 1.981 1.00 92.62 67 LEU A CA 1
ATOM 452 C C . LEU A 1 67 ? 2.598 -13.299 2.204 1.00 92.62 67 LEU A C 1
ATOM 454 O O . LEU A 1 67 ? 1.797 -13.816 2.981 1.00 92.62 67 LEU A O 1
ATOM 458 N N . ASP A 1 68 ? 3.570 -13.999 1.615 1.00 90.06 68 ASP A N 1
ATOM 459 C CA . ASP A 1 68 ? 3.793 -15.431 1.871 1.00 90.06 68 ASP A CA 1
ATOM 460 C C . ASP A 1 68 ? 4.321 -15.705 3.289 1.00 90.06 68 ASP A C 1
ATOM 462 O O . ASP A 1 68 ? 4.156 -16.800 3.831 1.00 90.06 68 ASP A O 1
ATOM 466 N N . THR A 1 69 ? 4.966 -14.713 3.909 1.00 90.69 69 THR A N 1
ATOM 467 C CA . THR A 1 69 ? 5.59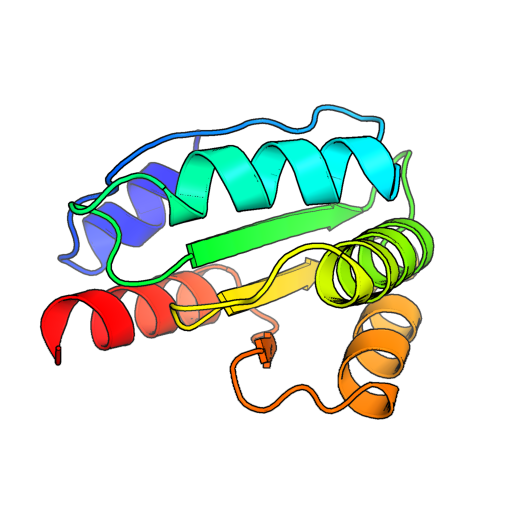8 -14.846 5.234 1.00 90.69 69 THR A CA 1
ATOM 468 C C . THR A 1 69 ? 4.873 -14.063 6.323 1.00 90.69 69 THR A C 1
ATOM 470 O O . THR A 1 69 ? 4.917 -14.440 7.495 1.00 90.69 69 THR A O 1
ATOM 473 N N . VAL A 1 70 ? 4.166 -12.996 5.946 1.00 92.44 70 VAL A N 1
ATOM 474 C CA . VAL A 1 70 ? 3.452 -12.101 6.852 1.00 92.44 70 VAL A CA 1
ATOM 475 C C . VAL A 1 70 ? 1.957 -12.249 6.635 1.00 92.44 70 VAL A C 1
ATOM 477 O O . VAL A 1 70 ? 1.402 -11.851 5.611 1.00 92.44 70 VAL A O 1
ATOM 480 N N . ARG A 1 71 ? 1.262 -12.755 7.654 1.00 92.44 71 ARG A N 1
ATOM 481 C CA . ARG A 1 71 ? -0.197 -12.844 7.618 1.00 92.44 71 ARG A CA 1
ATOM 482 C C . ARG A 1 71 ? -0.818 -11.454 7.749 1.00 92.44 71 ARG A C 1
ATOM 484 O O . ARG A 1 71 ? -0.795 -10.864 8.830 1.00 92.44 71 ARG A O 1
ATOM 491 N N . LEU A 1 72 ? -1.467 -10.971 6.690 1.00 93.62 72 LEU A N 1
ATOM 492 C CA . LEU A 1 72 ? -2.277 -9.756 6.776 1.00 93.62 72 LEU A CA 1
ATOM 493 C C . LEU A 1 72 ? -3.474 -9.964 7.709 1.00 93.62 72 LEU A C 1
ATOM 495 O O . LEU A 1 72 ? -4.304 -10.852 7.516 1.00 93.62 72 LEU A O 1
ATOM 499 N N . THR A 1 73 ? -3.573 -9.108 8.722 1.00 93.88 73 THR A N 1
ATOM 500 C CA . THR A 1 73 ? -4.707 -9.048 9.661 1.00 93.88 73 THR A CA 1
ATOM 501 C C . THR A 1 73 ? -5.571 -7.805 9.455 1.00 93.88 73 THR A C 1
ATOM 503 O O . THR A 1 73 ? -6.624 -7.682 10.079 1.00 93.88 73 THR A O 1
ATOM 506 N N . LYS A 1 74 ? -5.126 -6.886 8.589 1.00 95.06 74 LYS A N 1
ATOM 507 C CA . LYS A 1 74 ? -5.742 -5.589 8.291 1.00 95.06 74 LYS A CA 1
ATOM 508 C C . LYS A 1 74 ? -5.783 -5.373 6.772 1.00 95.06 74 LYS A C 1
ATOM 510 O O . LYS A 1 74 ? -4.912 -5.902 6.079 1.00 95.06 74 LYS A O 1
ATOM 515 N N . PRO A 1 75 ? -6.745 -4.594 6.247 1.00 97.12 75 PRO A N 1
ATOM 516 C CA . PRO A 1 75 ? -6.762 -4.207 4.840 1.00 97.12 75 PRO A CA 1
ATOM 517 C C . PRO A 1 75 ? -5.492 -3.446 4.436 1.00 97.12 75 PRO A C 1
ATOM 519 O O . PRO A 1 75 ? -5.042 -2.558 5.165 1.00 97.12 75 PRO A O 1
ATOM 522 N N . LEU A 1 76 ? -4.958 -3.768 3.258 1.00 97.50 76 LEU A N 1
ATOM 523 C CA . LEU A 1 76 ? -3.794 -3.136 2.648 1.00 97.50 76 LEU A CA 1
ATOM 524 C C . LEU A 1 76 ? -4.226 -2.408 1.371 1.00 97.50 76 LEU A C 1
ATOM 526 O O . LEU A 1 76 ? -4.565 -3.039 0.373 1.00 97.50 76 LEU A O 1
ATOM 530 N N . VAL A 1 77 ? -4.203 -1.080 1.387 1.00 98.12 77 VAL A N 1
ATOM 531 C CA . VAL A 1 77 ? -4.416 -0.256 0.193 1.00 98.12 77 VAL A CA 1
ATOM 532 C C . VAL A 1 77 ? -3.063 0.025 -0.445 1.00 98.12 77 VAL A C 1
ATOM 534 O O . VAL A 1 77 ? -2.154 0.507 0.231 1.00 98.12 77 VAL A O 1
ATOM 537 N N . VAL A 1 78 ? -2.920 -0.256 -1.738 1.00 97.56 78 VAL A N 1
ATOM 538 C CA . VAL A 1 78 ? -1.668 -0.066 -2.476 1.00 97.56 78 VAL A CA 1
ATOM 539 C C . VAL A 1 78 ? -1.884 0.899 -3.633 1.00 97.56 78 VAL A C 1
ATOM 541 O O . VAL A 1 78 ? -2.799 0.730 -4.440 1.00 97.56 78 VAL A O 1
ATOM 544 N N . ARG A 1 79 ? -1.004 1.896 -3.739 1.00 97.50 79 ARG A N 1
ATOM 545 C CA . ARG A 1 79 ? -0.880 2.760 -4.912 1.00 97.50 79 ARG A CA 1
ATOM 546 C C . ARG A 1 79 ? 0.524 2.638 -5.482 1.00 97.50 79 ARG A C 1
ATOM 548 O O . ARG A 1 79 ? 1.492 2.985 -4.810 1.00 97.50 79 ARG A O 1
ATOM 555 N N . LEU A 1 80 ? 0.604 2.172 -6.727 1.00 96.50 80 LEU A N 1
ATOM 556 C CA . LEU A 1 80 ? 1.828 2.110 -7.524 1.00 96.50 80 LEU A CA 1
ATOM 557 C C . LEU A 1 80 ? 1.724 3.094 -8.690 1.00 96.50 80 LEU A C 1
ATOM 559 O O . LEU A 1 80 ? 0.802 2.996 -9.509 1.00 96.50 80 LEU A O 1
ATOM 563 N N . ASP A 1 81 ? 2.680 4.010 -8.780 1.00 95.69 81 ASP A N 1
ATOM 564 C CA . ASP A 1 81 ? 2.795 4.987 -9.864 1.00 95.69 81 ASP A CA 1
ATOM 565 C C . ASP A 1 81 ? 4.262 5.210 -10.254 1.00 95.69 81 ASP A C 1
ATOM 567 O O . ASP A 1 81 ? 5.144 4.935 -9.452 1.00 95.69 81 ASP A O 1
ATOM 571 N N . GLY A 1 82 ? 4.540 5.697 -11.462 1.00 94.62 82 GLY A N 1
ATOM 572 C CA . GLY A 1 82 ? 5.902 5.871 -11.983 1.00 94.62 82 GLY A CA 1
ATOM 573 C C . GLY A 1 82 ? 6.433 4.665 -12.772 1.00 94.62 82 GLY A C 1
ATOM 574 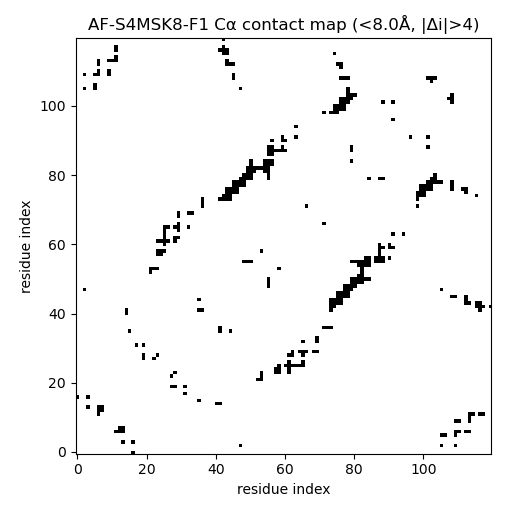O O . GLY A 1 82 ? 5.688 4.001 -13.499 1.00 94.62 82 GLY A O 1
ATOM 575 N N . ASN A 1 83 ? 7.742 4.404 -12.672 1.00 95.25 83 ASN A N 1
ATOM 576 C CA . ASN A 1 83 ? 8.436 3.404 -13.494 1.00 95.25 83 ASN A CA 1
ATOM 577 C C . ASN A 1 83 ? 7.822 1.996 -13.340 1.00 95.25 83 ASN A C 1
ATOM 579 O O . ASN A 1 83 ? 7.648 1.518 -12.219 1.00 95.25 83 ASN A O 1
ATOM 583 N N . ASN A 1 84 ? 7.483 1.343 -14.459 1.00 96.31 84 ASN A N 1
ATOM 584 C CA . ASN A 1 84 ? 6.808 0.036 -14.545 1.00 96.31 84 ASN A CA 1
ATOM 585 C C . ASN A 1 84 ? 5.529 -0.129 -13.700 1.00 96.31 84 ASN A C 1
ATOM 587 O O . ASN A 1 84 ? 5.106 -1.253 -13.423 1.00 96.31 84 ASN A O 1
ATOM 591 N N . ALA A 1 85 ? 4.846 0.959 -13.331 1.00 97.19 85 ALA A N 1
ATOM 592 C CA . ALA A 1 85 ? 3.617 0.884 -12.542 1.00 97.19 85 ALA A CA 1
ATOM 593 C C . ALA A 1 85 ? 2.519 -0.018 -13.148 1.00 97.19 85 ALA A C 1
ATOM 595 O O . ALA A 1 85 ? 1.914 -0.773 -12.388 1.00 97.19 85 ALA A O 1
ATOM 596 N N . PRO A 1 86 ? 2.269 -0.039 -14.478 1.00 97.81 86 PRO A N 1
ATOM 597 C CA . PRO A 1 86 ? 1.320 -0.987 -15.065 1.00 97.81 86 PRO A CA 1
ATOM 598 C C . PRO A 1 86 ? 1.659 -2.453 -14.777 1.00 97.81 86 PRO A C 1
ATOM 600 O O . PRO A 1 86 ? 0.758 -3.223 -14.456 1.00 97.81 86 PRO A O 1
ATOM 603 N N . ARG A 1 87 ? 2.944 -2.833 -14.837 1.00 97.94 87 ARG A N 1
ATOM 604 C CA . ARG A 1 87 ? 3.371 -4.208 -14.552 1.00 97.94 87 ARG A CA 1
ATOM 605 C C . ARG A 1 87 ? 3.256 -4.533 -13.066 1.00 97.94 87 ARG A C 1
ATOM 607 O O . ARG A 1 87 ? 2.743 -5.594 -12.736 1.00 97.94 87 ARG A O 1
ATOM 614 N N . GLY A 1 88 ? 3.656 -3.614 -12.186 1.00 97.06 88 GLY A N 1
ATOM 615 C CA . GLY A 1 88 ? 3.481 -3.788 -10.741 1.00 97.06 88 GLY A CA 1
ATOM 616 C C . GLY A 1 88 ? 2.018 -3.983 -10.340 1.00 97.06 88 GLY A C 1
ATOM 617 O O . GLY A 1 88 ? 1.710 -4.850 -9.528 1.00 97.06 88 GLY A O 1
ATOM 618 N N . ARG A 1 89 ? 1.095 -3.240 -10.964 1.00 98.19 89 ARG A N 1
ATOM 619 C CA . ARG A 1 89 ? -0.342 -3.439 -10.735 1.00 98.19 89 ARG A CA 1
ATOM 620 C C . ARG A 1 89 ? -0.822 -4.806 -11.215 1.00 98.19 89 ARG A C 1
ATOM 622 O O . ARG A 1 89 ? -1.535 -5.475 -10.477 1.00 98.19 89 ARG A O 1
ATOM 629 N N . ALA A 1 90 ? -0.372 -5.250 -12.390 1.00 98.38 90 ALA A N 1
ATOM 630 C CA . ALA A 1 90 ? -0.702 -6.579 -12.898 1.00 98.38 90 ALA A CA 1
ATOM 631 C C . ALA A 1 90 ? -0.229 -7.699 -11.953 1.00 98.38 90 ALA A C 1
ATOM 633 O O . ALA A 1 90 ? -0.993 -8.617 -11.696 1.00 98.38 90 ALA A O 1
ATOM 634 N N . ILE A 1 91 ? 0.972 -7.595 -11.371 1.00 97.81 91 ILE A N 1
ATOM 635 C CA . ILE A 1 91 ? 1.485 -8.570 -10.387 1.00 97.81 91 ILE A CA 1
ATOM 636 C C . ILE A 1 91 ? 0.554 -8.681 -9.167 1.00 97.81 91 ILE A C 1
ATOM 638 O O . ILE A 1 91 ? 0.222 -9.781 -8.726 1.00 97.81 91 ILE A O 1
ATOM 642 N N . LEU A 1 92 ? 0.102 -7.545 -8.628 1.00 97.44 92 LEU A N 1
ATOM 643 C CA . LEU A 1 92 ? -0.818 -7.531 -7.488 1.00 97.44 92 LEU A CA 1
ATOM 644 C C . LEU A 1 92 ? -2.212 -8.072 -7.855 1.00 97.44 92 LEU A C 1
ATOM 646 O O . LEU A 1 92 ? -2.820 -8.769 -7.042 1.00 97.44 92 LEU A O 1
ATOM 650 N N . ASP A 1 93 ? -2.697 -7.790 -9.068 1.00 97.44 93 ASP A N 1
ATOM 651 C CA . ASP A 1 93 ? -3.967 -8.323 -9.580 1.00 97.44 93 ASP A CA 1
ATOM 652 C C . ASP A 1 93 ? -3.894 -9.841 -9.799 1.00 97.44 93 ASP A C 1
ATOM 654 O O . ASP A 1 93 ? -4.821 -10.557 -9.430 1.00 97.44 93 ASP A O 1
ATOM 658 N N . GLU A 1 94 ? -2.782 -10.340 -10.349 1.00 97.81 94 GLU A N 1
ATOM 659 C CA . GLU A 1 94 ? -2.512 -11.769 -10.556 1.00 97.81 94 GLU A CA 1
ATOM 660 C C . GLU A 1 94 ? -2.470 -12.530 -9.218 1.00 97.81 94 GLU A C 1
ATOM 662 O O . GLU A 1 94 ? -2.987 -13.643 -9.127 1.00 97.81 94 GLU A O 1
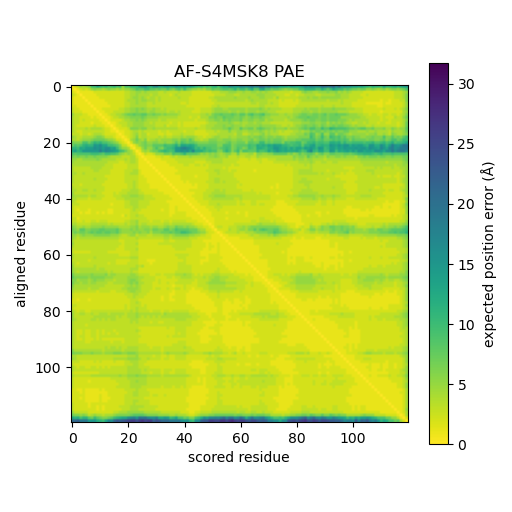ATOM 667 N N . HIS A 1 95 ? -1.903 -11.929 -8.163 1.00 96.62 95 HIS A N 1
ATOM 668 C CA . HIS A 1 95 ? -1.870 -12.532 -6.826 1.00 96.62 95 HIS A CA 1
ATOM 669 C C . HIS A 1 95 ? -3.244 -12.539 -6.127 1.00 96.62 95 HIS A C 1
ATOM 671 O O . HIS A 1 95 ? -3.515 -13.425 -5.316 1.00 96.62 95 HIS A O 1
ATOM 677 N N . ALA A 1 96 ? -4.118 -11.574 -6.440 1.00 95.00 96 ALA A N 1
ATOM 678 C CA . ALA A 1 96 ? -5.525 -11.530 -6.023 1.00 95.00 96 ALA A CA 1
ATOM 679 C C . ALA A 1 96 ? -5.780 -11.719 -4.508 1.00 95.00 96 ALA A C 1
ATOM 681 O O . ALA A 1 96 ? -6.775 -12.324 -4.096 1.00 95.00 96 ALA A O 1
ATOM 682 N N . HIS A 1 97 ? -4.898 -11.196 -3.649 1.00 97.31 97 HIS A N 1
ATOM 683 C CA . HIS A 1 97 ? -5.047 -11.353 -2.202 1.00 97.31 97 HIS A CA 1
ATOM 684 C C . HIS A 1 97 ? -6.278 -10.575 -1.677 1.00 97.31 97 HIS A C 1
ATOM 686 O O . HIS A 1 97 ? -6.373 -9.365 -1.887 1.00 97.31 97 HIS A O 1
ATOM 692 N N . PRO A 1 98 ? -7.193 -11.197 -0.905 1.00 96.50 98 PRO A N 1
ATOM 693 C CA . PRO A 1 98 ? -8.508 -10.622 -0.573 1.00 96.50 98 PRO A CA 1
ATOM 694 C C . PRO A 1 98 ? -8.464 -9.350 0.290 1.00 96.50 98 PRO A C 1
ATOM 696 O O . PRO A 1 98 ? -9.415 -8.572 0.308 1.00 96.50 98 PRO A O 1
ATOM 699 N N . LEU A 1 99 ? -7.374 -9.138 1.033 1.00 97.12 99 LEU A N 1
ATOM 700 C CA . LEU A 1 99 ? -7.164 -7.927 1.837 1.00 97.12 99 LEU A CA 1
ATOM 701 C C . LEU A 1 99 ? -6.397 -6.820 1.103 1.00 97.12 99 LEU A C 1
ATOM 703 O O . LEU A 1 99 ? -6.245 -5.739 1.669 1.00 97.12 99 LEU A O 1
ATOM 707 N N . VAL A 1 100 ? -5.907 -7.070 -0.114 1.00 97.81 100 VAL A N 1
ATOM 708 C CA . VAL A 1 100 ? -5.141 -6.092 -0.892 1.00 97.81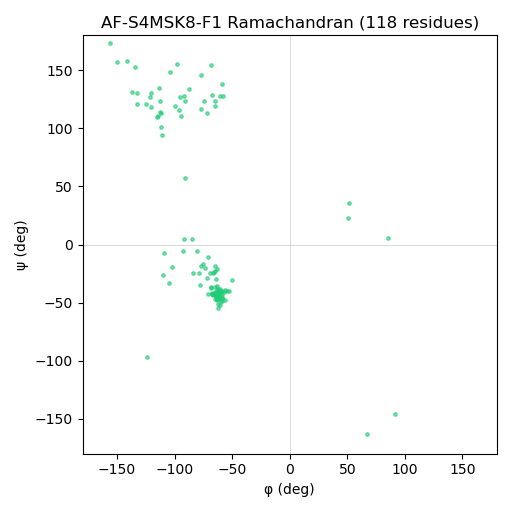 100 VAL A CA 1
ATOM 709 C C . VAL A 1 100 ? -6.079 -5.371 -1.853 1.00 97.81 100 VAL A C 1
ATOM 711 O O . VAL A 1 100 ? -6.809 -5.995 -2.613 1.00 97.81 100 VAL A O 1
ATOM 714 N N . GLN A 1 101 ? -6.073 -4.040 -1.811 1.00 97.81 101 GLN A N 1
ATOM 715 C CA . GLN A 1 101 ? -6.890 -3.193 -2.677 1.00 97.81 101 GLN A CA 1
ATOM 716 C C . GLN A 1 101 ? -5.997 -2.209 -3.419 1.00 97.81 101 GLN A C 1
ATOM 718 O O . GLN A 1 101 ? -5.302 -1.400 -2.805 1.00 97.81 101 GLN A O 1
ATOM 723 N N . GLN A 1 102 ? -6.034 -2.258 -4.746 1.00 97.69 102 GLN A N 1
ATOM 724 C CA . GLN A 1 102 ? -5.286 -1.325 -5.578 1.00 97.69 102 GLN A CA 1
ATOM 725 C C . GLN A 1 102 ? -6.091 -0.057 -5.839 1.00 97.69 102 GLN A C 1
ATOM 727 O O . GLN A 1 102 ? -7.262 -0.118 -6.212 1.00 97.69 102 GLN A O 1
ATOM 732 N N . VAL A 1 103 ? -5.449 1.100 -5.688 1.00 97.81 103 VAL A N 1
ATOM 733 C CA . VAL A 1 103 ? -6.024 2.393 -6.067 1.00 97.81 103 VAL A CA 1
ATOM 734 C C . VAL A 1 103 ? -4.957 3.228 -6.768 1.00 97.81 103 VAL A C 1
ATOM 736 O O . VAL A 1 103 ? -3.827 3.345 -6.305 1.00 97.81 103 VAL A O 1
ATOM 739 N N . THR A 1 104 ? -5.295 3.794 -7.924 1.00 94.19 104 THR A N 1
ATOM 740 C CA . THR A 1 104 ? -4.306 4.379 -8.844 1.00 94.19 104 THR A CA 1
ATOM 741 C C . THR A 1 104 ? -3.909 5.811 -8.498 1.00 94.19 104 THR A C 1
ATOM 743 O O . THR A 1 104 ? -2.806 6.239 -8.835 1.00 94.19 104 THR A O 1
ATOM 746 N N . THR A 1 105 ? -4.770 6.556 -7.804 1.00 95.62 105 THR A N 1
ATOM 747 C CA . THR A 1 105 ? -4.515 7.953 -7.430 1.00 95.62 105 THR A CA 1
ATOM 748 C C . THR A 1 105 ? -4.143 8.072 -5.958 1.00 95.62 105 THR A C 1
ATOM 750 O O . THR A 1 105 ? -4.625 7.310 -5.120 1.00 95.62 105 THR A O 1
ATOM 753 N N . MET A 1 106 ? -3.300 9.054 -5.630 1.00 95.38 106 MET A N 1
ATOM 754 C CA . MET A 1 106 ? -2.912 9.327 -4.244 1.00 95.38 106 MET A CA 1
ATOM 755 C C . MET A 1 106 ? -4.135 9.659 -3.377 1.00 95.38 106 MET A C 1
ATOM 757 O O . MET A 1 106 ? -4.326 9.031 -2.338 1.00 95.38 106 MET A O 1
ATOM 761 N N . ASP A 1 107 ? -4.999 10.567 -3.842 1.00 96.00 107 ASP A N 1
ATOM 762 C CA . ASP A 1 107 ? -6.211 10.970 -3.117 1.00 96.00 107 ASP A CA 1
ATOM 763 C C . ASP A 1 107 ? -7.208 9.820 -2.965 1.00 96.00 107 ASP A C 1
ATOM 765 O O . ASP A 1 107 ? -7.813 9.650 -1.909 1.00 96.00 107 ASP A O 1
ATOM 769 N N . GLY A 1 108 ? -7.381 9.009 -4.014 1.00 97.50 108 GLY A N 1
ATOM 770 C CA . GLY A 1 108 ? -8.264 7.849 -3.969 1.00 97.50 108 GLY A CA 1
ATOM 771 C C . GLY A 1 108 ? -7.774 6.812 -2.966 1.00 97.50 108 GLY A C 1
ATOM 772 O O . GLY A 1 108 ? -8.560 6.307 -2.168 1.00 97.50 108 GLY A O 1
ATOM 773 N N . ALA A 1 109 ? -6.474 6.516 -2.979 1.00 97.69 109 ALA A N 1
ATOM 774 C CA . ALA A 1 109 ? -5.877 5.529 -2.091 1.00 97.69 109 ALA A CA 1
ATOM 775 C C . ALA A 1 109 ? -5.902 5.990 -0.626 1.00 97.69 109 ALA A C 1
ATOM 777 O O . ALA A 1 109 ? -6.275 5.220 0.258 1.00 97.69 109 ALA A O 1
ATOM 778 N N . ALA A 1 110 ? -5.588 7.265 -0.376 1.00 97.12 110 ALA A N 1
ATOM 779 C CA . ALA A 1 110 ? -5.664 7.859 0.954 1.00 97.12 110 ALA A CA 1
ATOM 780 C C . ALA A 1 110 ? -7.100 7.861 1.497 1.00 97.12 110 ALA A C 1
ATOM 782 O O . ALA A 1 110 ? -7.321 7.418 2.625 1.00 97.12 110 ALA A O 1
ATOM 783 N N . ARG A 1 111 ? -8.083 8.277 0.683 1.00 97.56 111 ARG A N 1
ATOM 784 C CA . ARG A 1 111 ? -9.504 8.226 1.052 1.00 97.56 111 ARG A CA 1
ATOM 785 C C . ARG A 1 111 ? -9.933 6.803 1.379 1.00 97.56 111 ARG A C 1
ATOM 787 O O . ARG A 1 111 ? -10.548 6.575 2.415 1.00 97.56 111 ARG A O 1
ATOM 794 N N . ARG A 1 112 ? -9.549 5.834 0.544 1.00 97.81 112 ARG A N 1
ATOM 795 C CA . ARG A 1 112 ? -9.913 4.435 0.755 1.00 97.81 112 ARG A CA 1
ATOM 796 C C . ARG A 1 112 ? -9.326 3.868 2.046 1.00 97.81 112 ARG A C 1
ATOM 798 O O . ARG A 1 112 ? -10.024 3.179 2.785 1.00 97.81 112 ARG A O 1
ATOM 805 N N . ALA A 1 113 ? -8.064 4.171 2.341 1.00 97.06 113 ALA A N 1
ATOM 806 C CA . ALA A 1 113 ? -7.448 3.784 3.605 1.00 97.06 113 ALA A CA 1
ATOM 807 C C . ALA A 1 113 ? -8.153 4.447 4.804 1.00 97.06 113 ALA A C 1
ATOM 809 O O . ALA A 1 113 ? -8.442 3.777 5.790 1.00 97.06 113 ALA A O 1
ATOM 810 N N . ALA A 1 114 ? -8.499 5.733 4.707 1.00 96.12 114 ALA A N 1
ATOM 811 C CA . ALA A 1 114 ? -9.226 6.450 5.755 1.00 96.12 114 ALA A CA 1
ATOM 812 C C . ALA A 1 114 ? -10.626 5.858 6.025 1.00 96.12 114 ALA A C 1
ATOM 814 O O . ALA A 1 114 ? -11.002 5.661 7.182 1.00 96.12 114 ALA A O 1
ATOM 815 N N . GLU A 1 115 ? -11.377 5.507 4.978 1.00 96.38 115 GLU A N 1
ATOM 816 C CA . GLU A 1 115 ? -12.669 4.813 5.093 1.00 96.38 115 GLU A CA 1
ATOM 817 C C . GLU A 1 115 ? -12.521 3.473 5.828 1.00 96.38 115 GLU A C 1
ATOM 819 O O . GLU A 1 115 ? -13.252 3.189 6.778 1.00 96.38 115 GLU A O 1
ATOM 824 N N . LEU A 1 116 ? -11.538 2.659 5.428 1.00 96.00 116 LEU A N 1
ATOM 825 C CA . LEU A 1 116 ? -11.267 1.356 6.044 1.00 96.00 116 LEU A CA 1
ATOM 826 C C . LEU A 1 116 ? -10.841 1.481 7.514 1.00 96.00 116 LEU A C 1
ATOM 828 O O . LEU A 1 116 ? -11.117 0.582 8.304 1.00 96.00 116 LEU A O 1
ATOM 832 N N . ALA A 1 117 ? -10.198 2.588 7.888 1.00 93.88 117 ALA A N 1
ATOM 833 C CA . ALA A 1 117 ? -9.780 2.842 9.261 1.00 93.88 117 ALA A CA 1
ATOM 834 C C . ALA A 1 117 ? -10.909 3.324 10.184 1.00 93.88 117 ALA A C 1
ATOM 836 O O . ALA A 1 117 ? -10.804 3.162 11.398 1.00 93.88 117 ALA A O 1
ATOM 837 N N . THR A 1 118 ? -11.957 3.936 9.629 1.00 88.00 118 THR A N 1
ATOM 838 C CA . THR A 1 118 ? -13.056 4.561 10.390 1.00 88.00 118 THR A CA 1
ATOM 839 C C . THR A 1 118 ? -14.329 3.719 10.432 1.00 88.00 118 THR A C 1
ATOM 841 O O . THR A 1 118 ? -15.159 3.917 11.313 1.00 88.00 118 THR A O 1
ATOM 844 N N . THR A 1 119 ? -14.474 2.760 9.515 1.00 76.81 119 THR A N 1
ATOM 845 C CA . THR A 1 119 ? -15.658 1.886 9.412 1.00 76.81 119 THR A CA 1
ATOM 846 C C . THR A 1 119 ? -15.512 0.575 10.214 1.00 76.81 119 THR A C 1
ATOM 848 O O . THR A 1 119 ? -16.383 -0.288 10.129 1.00 76.81 119 THR A O 1
ATOM 851 N N . ALA A 1 120 ? -14.422 0.398 10.975 1.00 52.97 120 ALA A N 1
ATOM 852 C CA . ALA A 1 120 ? -14.058 -0.849 11.668 1.00 52.97 120 ALA A CA 1
ATOM 853 C C . ALA A 1 120 ? -14.098 -0.751 13.200 1.00 52.97 120 ALA A C 1
ATOM 855 O O . ALA A 1 120 ? -13.649 0.283 13.745 1.00 52.97 120 ALA A O 1
#